Protein AF-A0A3D4BEJ5-F1 (afdb_monomer)

Solvent-accessible surf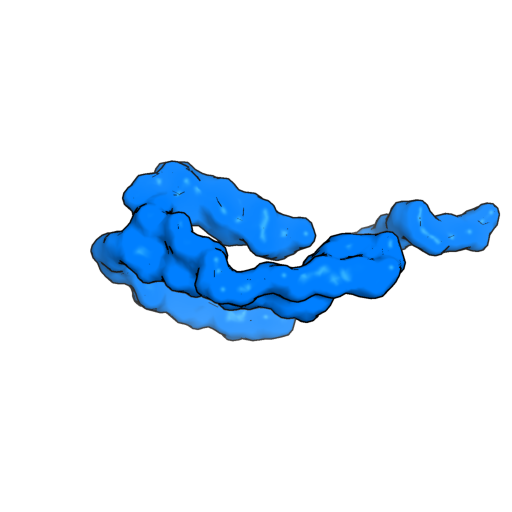ace area (backbone atoms only — not comparable to full-atom values): 4308 Å² total; per-residue (Å²): 112,67,68,59,54,52,53,52,49,32,59,74,71,67,39,49,73,47,78,79,42,78,37,72,28,97,87,69,70,69,68,48,75,42,71,48,71,49,59,87,64,44,65,71,67,51,56,78,68,70,73,88,83,87,84,88,75,87,62,94,81,60,87,125

Radius of gyration: 14.24 Å; Cα contacts (8 Å, |Δi|>4): 50; chains: 1; bounding bo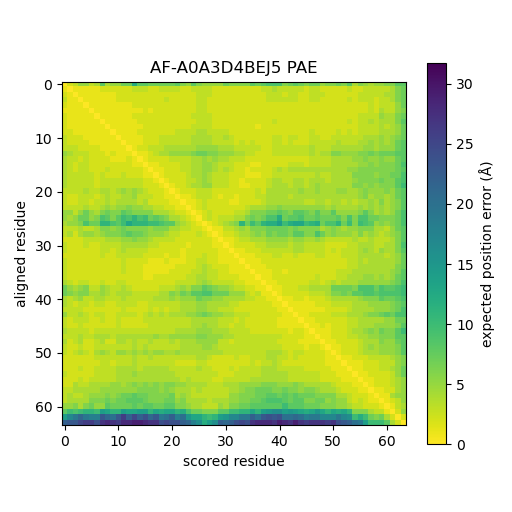x: 29×20×42 Å

pLDDT: mean 92.61, std 5.89, range [56.59, 96.44]

Mean predicted aligned error: 4.03 Å

Nearest PDB structures (foldseek):
  5u4j-assembly1_v  TM=9.812E-01  e=3.496E-05  Escherichia coli
  8p18-assembly1_6  TM=9.935E-01  e=1.590E-04  Escherichia coli K-12
  1zbt-assembly1_A  TM=9.389E-01  e=8.051E-03  Streptococcus mutans
  6gxn-assembly1_v  TM=9.393E-01  e=1.839E-02  Escherichia coli
  7nqh-assembly1_BL  TM=9.373E-01  e=6.805E-02  Homo sapiens

Structure (mmCIF, N/CA/C/O backbone):
data_AF-A0A3D4BEJ5-F1
#
_entry.id   AF-A0A3D4BEJ5-F1
#
loop_
_atom_site.group_PDB
_atom_site.id
_atom_site.type_symbol
_atom_site.label_atom_id
_atom_site.label_alt_id
_atom_site.label_comp_id
_atom_site.label_asym_id
_atom_site.label_entity_id
_atom_site.label_seq_id
_atom_site.pdbx_PDB_ins_code
_atom_site.Cartn_x
_atom_site.Cartn_y
_atom_site.Cartn_z
_atom_site.occupancy
_atom_site.B_iso_or_equiv
_atom_site.auth_seq_id
_atom_site.auth_comp_id
_atom_site.auth_asym_id
_atom_site.auth_atom_id
_atom_site.pdbx_PDB_model_num
ATOM 1 N N . MET A 1 1 ? 2.096 1.726 -8.577 1.00 89.81 1 MET A N 1
ATOM 2 C CA . MET A 1 1 ? 0.704 1.964 -9.039 1.00 89.81 1 MET A CA 1
ATOM 3 C C . MET A 1 1 ? -0.322 1.412 -8.061 1.00 89.81 1 MET A C 1
ATOM 5 O O . MET A 1 1 ? -1.114 2.204 -7.578 1.00 89.81 1 MET A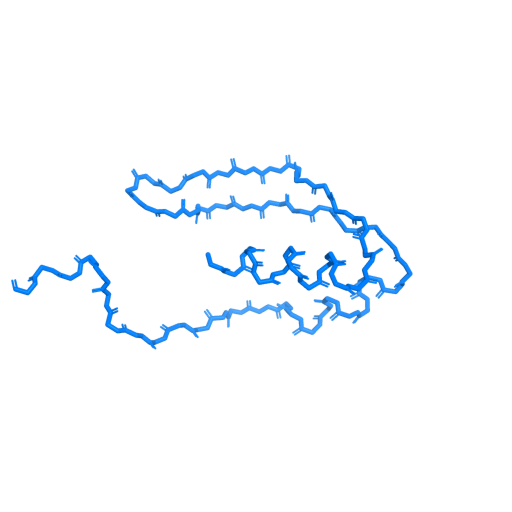 O 1
ATOM 9 N N . LEU A 1 2 ? -0.281 0.116 -7.726 1.00 93.94 2 LEU A N 1
ATOM 10 C CA . LEU A 1 2 ? -1.202 -0.493 -6.752 1.00 93.94 2 LEU A CA 1
ATOM 11 C C . LEU A 1 2 ? -1.160 0.180 -5.373 1.00 93.94 2 LEU A C 1
ATOM 13 O O . LEU A 1 2 ? -2.206 0.528 -4.851 1.00 93.94 2 LEU A O 1
ATOM 17 N N . MET A 1 3 ? 0.029 0.490 -4.842 1.00 94.19 3 MET A N 1
ATOM 18 C CA . MET A 1 3 ? 0.159 1.252 -3.587 1.00 94.19 3 MET A CA 1
ATOM 19 C C . MET A 1 3 ? -0.696 2.530 -3.578 1.00 94.19 3 MET A C 1
ATOM 21 O O . MET A 1 3 ? -1.443 2.773 -2.643 1.00 94.19 3 MET A O 1
ATOM 25 N N . ARG A 1 4 ? -0.639 3.328 -4.654 1.00 94.50 4 ARG A N 1
ATOM 26 C CA . ARG A 1 4 ? -1.406 4.577 -4.762 1.00 94.50 4 ARG A CA 1
ATOM 27 C C . ARG A 1 4 ? -2.917 4.334 -4.794 1.00 94.50 4 ARG A C 1
ATOM 29 O O . ARG A 1 4 ? -3.664 5.184 -4.329 1.00 94.50 4 ARG A O 1
ATOM 36 N N . MET A 1 5 ? -3.364 3.218 -5.374 1.00 95.62 5 MET A N 1
ATOM 37 C CA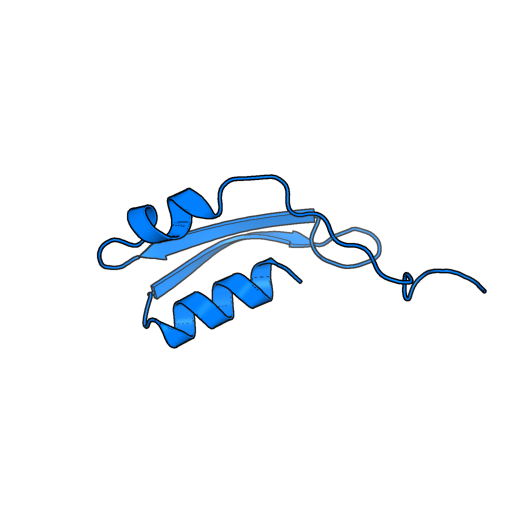 . MET A 1 5 ? -4.777 2.830 -5.364 1.00 95.62 5 MET A CA 1
ATOM 38 C C . MET A 1 5 ? -5.245 2.574 -3.929 1.00 95.62 5 MET A C 1
ATOM 40 O O . MET A 1 5 ? -6.250 3.142 -3.517 1.00 95.62 5 MET A O 1
ATOM 44 N N . TYR A 1 6 ? -4.475 1.794 -3.168 1.00 95.56 6 TYR A N 1
ATOM 45 C CA . TYR A 1 6 ? -4.795 1.460 -1.782 1.00 95.56 6 TYR A CA 1
ATOM 46 C C . TYR A 1 6 ? -4.744 2.668 -0.850 1.00 95.56 6 TYR A C 1
ATOM 48 O O . TYR A 1 6 ? -5.704 2.885 -0.124 1.00 95.56 6 TYR A O 1
ATOM 56 N N . LEU A 1 7 ? -3.702 3.503 -0.934 1.00 94.50 7 LEU A N 1
ATOM 57 C CA . LEU A 1 7 ? -3.613 4.728 -0.129 1.00 94.50 7 LEU A CA 1
ATOM 58 C C . LEU A 1 7 ? -4.812 5.653 -0.364 1.00 94.50 7 LEU A C 1
ATOM 60 O O . LEU A 1 7 ? -5.447 6.100 0.579 1.00 94.50 7 LEU A O 1
ATOM 64 N N 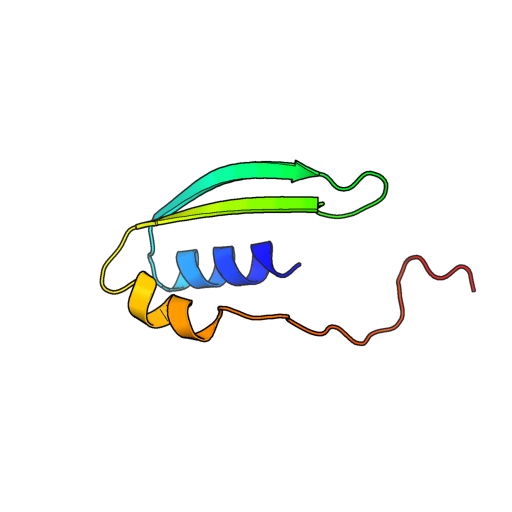. ARG A 1 8 ? -5.201 5.862 -1.628 1.00 95.44 8 ARG A N 1
ATOM 65 C CA . ARG A 1 8 ? -6.380 6.679 -1.954 1.00 95.44 8 ARG A CA 1
ATOM 66 C C . ARG A 1 8 ? -7.681 6.082 -1.440 1.00 95.44 8 ARG A C 1
ATOM 68 O O . ARG A 1 8 ? -8.575 6.824 -1.053 1.00 95.44 8 ARG A O 1
ATOM 75 N N . TRP A 1 9 ? -7.815 4.759 -1.496 1.00 95.06 9 TRP A N 1
ATOM 76 C CA . TRP A 1 9 ? -8.983 4.083 -0.947 1.00 95.06 9 TRP A CA 1
ATOM 77 C C . TRP A 1 9 ? -9.036 4.250 0.576 1.00 95.06 9 TRP A C 1
ATOM 79 O O . TRP A 1 9 ? -10.086 4.604 1.099 1.00 95.06 9 TRP A O 1
ATOM 89 N N . MET A 1 10 ? -7.904 4.093 1.266 1.00 94.81 10 MET A N 1
ATOM 90 C CA . MET A 1 10 ? -7.791 4.297 2.713 1.00 94.81 10 MET A CA 1
ATOM 91 C C . MET A 1 10 ? -8.139 5.737 3.111 1.00 94.81 10 MET A C 1
ATOM 93 O O . MET A 1 10 ? -9.012 5.925 3.953 1.00 94.81 10 MET A O 1
ATOM 97 N N . GLU A 1 11 ? -7.559 6.740 2.441 1.00 94.06 11 GLU A N 1
ATOM 98 C CA . GLU A 1 11 ? -7.882 8.162 2.647 1.00 94.06 11 GLU A CA 1
ATOM 99 C C . GLU A 1 11 ? -9.379 8.442 2.431 1.00 94.06 11 GLU A C 1
ATOM 101 O O . GLU A 1 11 ? -10.012 9.131 3.228 1.00 94.06 11 GLU A O 1
ATOM 106 N N . ALA A 1 12 ? -9.972 7.882 1.370 1.00 95.06 12 ALA A N 1
ATOM 107 C CA . ALA A 1 12 ? -11.386 8.079 1.052 1.00 95.06 12 ALA A CA 1
ATOM 108 C C . ALA A 1 12 ? -12.339 7.389 2.043 1.00 95.06 12 ALA A C 1
ATOM 110 O O . ALA A 1 12 ? -13.458 7.861 2.235 1.00 95.06 12 ALA A O 1
ATOM 111 N N . GLN A 1 13 ? -11.921 6.275 2.647 1.00 92.12 13 GLN A N 1
ATOM 112 C CA . GLN A 1 13 ? -12.678 5.572 3.688 1.00 92.12 13 GLN A CA 1
ATOM 113 C C . GLN A 1 13 ? -12.402 6.117 5.101 1.00 92.12 13 GLN A C 1
ATOM 115 O 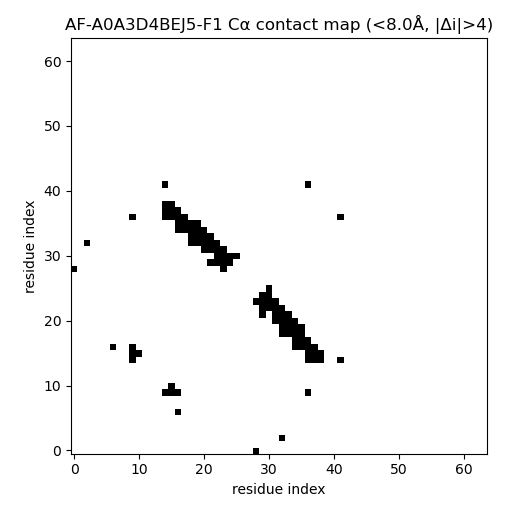O . GLN A 1 13 ? -13.077 5.715 6.044 1.00 92.12 13 GLN A O 1
ATOM 120 N N . GLY A 1 14 ? -11.444 7.039 5.257 1.00 93.62 14 GLY A N 1
ATOM 121 C CA . GLY A 1 14 ? -11.055 7.592 6.556 1.00 93.62 14 GLY A CA 1
ATOM 122 C C . GLY A 1 14 ? -10.220 6.637 7.413 1.00 93.62 14 GLY A C 1
ATOM 123 O O . GLY A 1 14 ? -10.209 6.780 8.633 1.00 93.62 14 GLY A O 1
ATOM 124 N N . TYR A 1 15 ? -9.544 5.664 6.797 1.00 95.38 15 TYR A N 1
ATOM 125 C CA . TYR A 1 15 ? -8.602 4.792 7.495 1.00 95.38 15 TYR A CA 1
ATOM 126 C C . TYR A 1 15 ? -7.290 5.525 7.778 1.00 95.38 15 TYR A C 1
ATOM 128 O O . TYR A 1 15 ? -6.755 6.210 6.904 1.00 95.38 15 TYR A O 1
ATOM 136 N N . GLU A 1 16 ? -6.748 5.337 8.980 1.00 94.38 16 GLU A N 1
ATOM 137 C CA . GLU A 1 16 ? -5.380 5.743 9.289 1.00 94.38 16 GLU A CA 1
ATOM 138 C C . GLU A 1 16 ? -4.418 4.719 8.679 1.00 94.38 16 GLU A C 1
ATOM 140 O O . GLU A 1 16 ? -4.661 3.512 8.731 1.00 94.38 16 GLU A O 1
ATOM 145 N N . HIS A 1 17 ? -3.338 5.192 8.065 1.00 93.94 17 HIS A N 1
ATOM 146 C CA . HIS A 1 17 ? -2.336 4.331 7.452 1.00 93.94 17 HIS A CA 1
ATOM 147 C C . HIS A 1 17 ? -0.921 4.808 7.784 1.00 93.94 17 HIS A C 1
ATOM 149 O O . HIS A 1 17 ? -0.644 6.011 7.752 1.00 93.94 17 HIS A O 1
ATOM 155 N N . ASP A 1 18 ? -0.012 3.871 8.031 1.00 95.12 18 ASP A N 1
ATOM 156 C CA . ASP A 1 18 ? 1.409 4.153 8.221 1.00 95.12 18 ASP A CA 1
ATOM 157 C C . ASP A 1 18 ? 2.270 3.268 7.317 1.00 95.12 18 ASP A C 1
ATOM 159 O O . ASP A 1 18 ? 1.971 2.098 7.078 1.00 95.12 18 ASP A O 1
ATOM 163 N N . THR A 1 19 ? 3.339 3.834 6.765 1.00 94.38 19 THR A N 1
ATOM 164 C CA . THR A 1 19 ? 4.247 3.096 5.879 1.00 94.38 19 THR A CA 1
ATOM 165 C C . THR A 1 19 ? 5.412 2.554 6.697 1.00 94.38 19 THR A C 1
ATOM 167 O O . THR A 1 19 ? 6.343 3.287 7.013 1.00 94.38 19 THR A O 1
ATOM 170 N N . LEU A 1 20 ? 5.374 1.255 7.000 1.0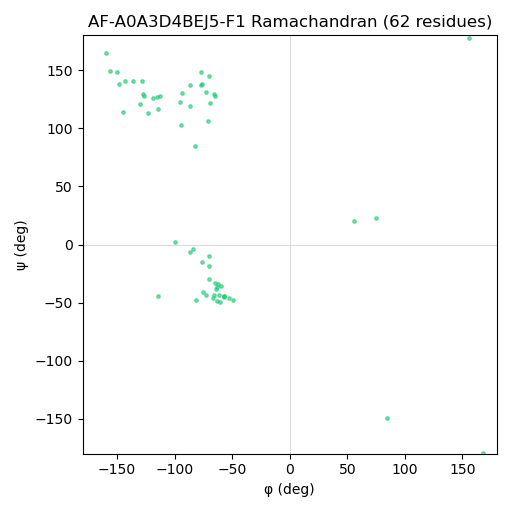0 94.38 20 LEU A N 1
ATOM 171 C CA . LEU A 1 20 ? 6.380 0.579 7.824 1.00 94.38 20 LEU A CA 1
ATOM 172 C C . LEU A 1 20 ? 7.693 0.329 7.072 1.00 94.38 20 LEU A C 1
ATOM 174 O O . LEU A 1 20 ? 8.775 0.462 7.638 1.00 94.38 20 LEU A O 1
ATOM 178 N N . ASP A 1 21 ? 7.600 -0.073 5.803 1.00 94.25 21 ASP A N 1
ATOM 179 C CA . ASP A 1 21 ? 8.761 -0.334 4.947 1.00 94.25 21 ASP A CA 1
ATOM 180 C C . ASP A 1 21 ? 8.468 0.108 3.517 1.00 94.25 21 ASP A C 1
ATOM 182 O O . ASP A 1 21 ? 7.365 -0.100 3.004 1.00 94.25 21 ASP A O 1
ATOM 186 N N . PHE A 1 22 ? 9.460 0.697 2.856 1.00 94.94 22 PHE A N 1
ATOM 187 C CA . PHE A 1 22 ? 9.333 1.172 1.485 1.00 94.94 22 PHE A CA 1
ATOM 188 C C . PHE A 1 22 ? 10.646 0.991 0.730 1.00 94.94 22 PHE A C 1
ATOM 190 O O . PHE A 1 22 ? 11.647 1.652 1.008 1.00 94.94 22 PHE A O 1
ATOM 197 N N . GLN A 1 23 ? 10.624 0.115 -0.273 1.00 95.19 23 GLN A N 1
ATOM 198 C CA . GLN A 1 23 ? 11.778 -0.202 -1.106 1.00 95.19 23 GLN A CA 1
ATOM 199 C C . GLN A 1 23 ? 11.527 0.247 -2.541 1.00 95.19 23 GLN A C 1
ATOM 201 O O . GLN A 1 23 ? 10.641 -0.261 -3.236 1.00 95.19 23 GLN A O 1
ATOM 206 N N . VAL A 1 24 ? 12.341 1.191 -3.000 1.00 94.44 24 VAL A N 1
ATOM 207 C CA . VAL A 1 24 ? 12.306 1.701 -4.374 1.00 94.44 24 VAL A CA 1
ATOM 208 C C . VAL A 1 24 ? 12.815 0.622 -5.340 1.00 94.44 24 VAL A C 1
ATOM 210 O O . VAL A 1 24 ? 13.672 -0.183 -4.983 1.00 94.44 24 VAL A O 1
ATOM 213 N N . GLY A 1 25 ? 12.243 0.559 -6.545 1.00 91.75 25 GLY A N 1
ATOM 214 C CA . GLY A 1 25 ? 12.753 -0.303 -7.616 1.00 91.75 25 GLY A CA 1
ATOM 215 C C . GLY A 1 25 ? 14.002 0.290 -8.275 1.00 91.75 25 GLY A C 1
ATOM 216 O O . GLY A 1 25 ? 14.116 1.506 -8.368 1.00 91.75 25 GLY A O 1
ATOM 217 N N . ASP A 1 26 ? 14.910 -0.559 -8.759 1.00 88.12 26 ASP A N 1
ATOM 218 C CA . ASP A 1 26 ? 16.232 -0.130 -9.251 1.00 88.12 26 ASP A CA 1
ATOM 219 C C . ASP A 1 26 ? 16.172 0.814 -10.469 1.00 88.12 26 ASP A C 1
ATOM 221 O O . ASP A 1 26 ? 16.996 1.714 -10.594 1.00 88.12 26 ASP A O 1
ATOM 225 N N . GLU A 1 27 ? 15.186 0.641 -11.354 1.00 85.19 27 GLU A N 1
ATOM 226 C CA . GLU A 1 27 ? 15.038 1.454 -12.572 1.00 85.19 27 GLU A CA 1
ATOM 227 C C . GLU A 1 27 ? 13.760 2.305 -12.550 1.00 85.19 27 GLU A C 1
ATOM 229 O O . GLU A 1 27 ? 13.781 3.500 -12.845 1.00 85.19 27 GLU A O 1
ATOM 234 N N . ALA A 1 28 ? 12.631 1.716 -12.145 1.00 88.31 28 ALA A N 1
ATOM 235 C CA . ALA A 1 28 ? 11.383 2.438 -11.944 1.00 88.31 28 ALA A CA 1
ATOM 236 C C . ALA A 1 28 ? 10.451 1.721 -10.959 1.00 88.31 28 ALA A C 1
ATOM 238 O O . ALA A 1 28 ? 10.367 0.493 -10.911 1.00 88.31 28 ALA A O 1
ATOM 239 N N . GLY A 1 29 ? 9.651 2.505 -10.235 1.00 91.25 29 GLY A N 1
ATOM 240 C CA . GLY A 1 29 ? 8.578 1.991 -9.389 1.00 91.25 29 GLY A CA 1
ATOM 241 C C . GLY A 1 29 ? 9.035 1.555 -7.997 1.00 91.25 29 GLY A C 1
ATOM 242 O O . GLY A 1 29 ? 9.916 2.160 -7.396 1.00 91.25 29 GLY A O 1
ATOM 243 N N . ILE A 1 30 ? 8.347 0.553 -7.450 1.00 93.44 30 ILE A N 1
ATOM 244 C CA . ILE A 1 30 ? 8.479 0.099 -6.060 1.00 93.44 30 ILE A CA 1
ATOM 245 C C . ILE A 1 30 ? 8.738 -1.403 -6.103 1.00 93.44 30 ILE A C 1
ATOM 247 O O . ILE A 1 30 ? 7.993 -2.123 -6.771 1.00 93.44 30 ILE A O 1
ATOM 251 N N . LYS A 1 31 ? 9.771 -1.857 -5.394 1.00 94.50 31 LYS A N 1
ATOM 252 C CA . LYS A 1 31 ? 10.130 -3.272 -5.263 1.00 94.50 31 LYS A CA 1
ATOM 253 C C . LYS A 1 31 ? 9.280 -3.968 -4.204 1.00 94.50 31 LYS A C 1
ATOM 255 O O . LYS A 1 31 ? 8.739 -5.038 -4.457 1.00 94.50 31 LYS A O 1
ATOM 260 N N . SER A 1 32 ? 9.159 -3.346 -3.034 1.00 94.50 32 SER A N 1
ATOM 261 C CA . SER A 1 32 ? 8.368 -3.832 -1.904 1.00 94.50 32 SER A CA 1
ATOM 262 C C . SER A 1 32 ? 7.853 -2.651 -1.088 1.00 94.50 32 SER A C 1
ATOM 264 O O . SER A 1 32 ? 8.502 -1.608 -1.026 1.00 94.50 32 SER A O 1
ATOM 266 N N . VAL A 1 33 ? 6.683 -2.803 -0.478 1.00 95.94 33 VAL A N 1
ATOM 267 C CA . VAL A 1 33 ? 6.127 -1.833 0.466 1.00 95.94 33 VAL A CA 1
ATOM 268 C C . VAL A 1 33 ? 5.292 -2.570 1.506 1.00 95.94 33 VAL A C 1
ATOM 270 O O . VAL A 1 33 ? 4.531 -3.474 1.153 1.00 95.94 33 VAL A O 1
ATOM 273 N N . SER A 1 34 ? 5.422 -2.166 2.765 1.00 96.25 34 SER A N 1
ATOM 274 C CA . SER A 1 34 ? 4.616 -2.645 3.888 1.00 96.25 34 SER A CA 1
ATOM 275 C C . SER A 1 34 ? 3.864 -1.462 4.484 1.00 96.25 34 SER A C 1
ATOM 277 O O . SER A 1 34 ? 4.476 -0.449 4.818 1.00 96.25 34 SER A O 1
ATOM 279 N N . ILE A 1 35 ? 2.542 -1.584 4.599 1.00 95.19 35 ILE A N 1
ATOM 280 C CA . ILE A 1 35 ? 1.657 -0.525 5.095 1.00 95.19 35 ILE A CA 1
ATOM 281 C C . ILE A 1 35 ? 0.827 -1.107 6.233 1.00 95.19 35 ILE A C 1
ATOM 283 O O . ILE A 1 35 ? 0.198 -2.153 6.064 1.00 95.19 35 ILE A O 1
ATOM 287 N N . GLU A 1 36 ? 0.836 -0.433 7.374 1.00 95.50 36 GLU A N 1
ATOM 288 C CA . GLU A 1 36 ? -0.092 -0.676 8.468 1.00 95.50 36 GLU A CA 1
ATOM 289 C C . GLU A 1 36 ? -1.357 0.149 8.244 1.00 95.50 36 GLU A C 1
ATOM 291 O O . GLU A 1 36 ? -1.287 1.301 7.822 1.00 95.50 36 GLU A O 1
ATOM 296 N N . VAL A 1 37 ? -2.521 -0.450 8.489 1.00 95.25 37 VAL A N 1
ATOM 297 C CA . VAL A 1 37 ? -3.820 0.198 8.293 1.00 95.25 37 VAL A CA 1
ATOM 298 C C . VAL A 1 37 ? -4.636 0.015 9.558 1.00 95.25 37 VAL A C 1
ATOM 300 O O . VAL A 1 37 ? -4.923 -1.119 9.953 1.00 95.25 37 VAL A O 1
ATOM 303 N N . THR A 1 38 ? -5.036 1.128 10.159 1.00 94.62 38 THR A N 1
ATOM 304 C CA . THR A 1 38 ? -5.750 1.175 11.431 1.00 94.62 38 THR A CA 1
ATOM 305 C C . THR A 1 38 ? -7.147 1.745 11.225 1.00 94.62 38 THR A C 1
ATOM 307 O O . THR A 1 38 ? -7.345 2.819 10.656 1.00 94.62 38 THR A O 1
ATOM 310 N N . GLY A 1 39 ? -8.143 0.999 11.697 1.00 93.25 39 GLY A N 1
ATOM 311 C CA . GLY A 1 39 ? -9.536 1.422 11.735 1.00 93.25 39 GLY A CA 1
ATOM 312 C C . GLY A 1 39 ? -10.505 0.247 11.760 1.00 93.25 39 GLY A C 1
ATOM 313 O O . GLY A 1 39 ? -10.116 -0.925 11.694 1.00 93.25 39 GLY A O 1
ATOM 314 N N . ASP A 1 40 ? -11.790 0.571 11.852 1.00 92.94 40 ASP A N 1
ATOM 315 C CA . ASP A 1 40 ? -12.838 -0.426 12.033 1.00 92.94 40 ASP A CA 1
ATOM 316 C C . ASP A 1 40 ? -12.959 -1.355 10.820 1.00 92.94 40 ASP A C 1
ATOM 318 O O . ASP A 1 40 ? -13.102 -0.928 9.671 1.00 92.94 40 ASP A O 1
ATOM 322 N N . TYR A 1 41 ? -12.913 -2.662 11.095 1.00 93.44 41 TYR A N 1
ATOM 323 C CA . TYR A 1 41 ? -13.034 -3.734 10.104 1.00 93.44 41 TYR A CA 1
ATOM 324 C C . TYR A 1 41 ? -12.017 -3.673 8.946 1.00 93.44 41 TYR A C 1
ATOM 326 O O . TYR A 1 41 ? -12.230 -4.335 7.928 1.00 93.44 41 TYR A O 1
ATOM 334 N N . ALA A 1 42 ? -10.890 -2.963 9.100 1.00 92.69 42 ALA A N 1
ATOM 335 C CA . ALA A 1 42 ? -9.896 -2.769 8.037 1.00 92.69 42 ALA A CA 1
ATOM 336 C C . ALA A 1 42 ? -9.429 -4.097 7.407 1.00 92.69 42 ALA A C 1
ATOM 338 O O . ALA A 1 42 ? -9.439 -4.256 6.185 1.00 92.69 42 ALA A O 1
ATOM 339 N N . TYR A 1 43 ? -9.121 -5.102 8.237 1.00 92.94 43 TYR A N 1
ATOM 340 C CA . TYR A 1 43 ? -8.746 -6.436 7.754 1.00 92.94 43 TYR A CA 1
ATOM 341 C C . TYR A 1 43 ? -9.873 -7.127 6.976 1.00 92.94 43 TYR A C 1
ATOM 343 O O . TYR A 1 43 ? -9.606 -7.815 5.998 1.00 92.94 43 TYR A O 1
ATOM 351 N N . GLY A 1 44 ? -11.133 -6.950 7.384 1.00 95.00 44 GLY A N 1
ATOM 352 C CA . GLY A 1 44 ? -12.279 -7.578 6.724 1.00 95.00 44 GLY A CA 1
ATOM 353 C C . GLY A 1 44 ? -12.425 -7.133 5.271 1.00 95.00 44 GLY A C 1
ATOM 354 O O . GLY A 1 44 ? -12.618 -7.977 4.397 1.00 95.00 44 GLY A O 1
ATOM 355 N N . TYR A 1 45 ? -12.259 -5.833 5.016 1.00 92.81 45 TYR A N 1
ATOM 356 C CA . TYR A 1 45 ? -12.291 -5.270 3.665 1.00 92.81 45 TYR A CA 1
ATOM 357 C C . TYR A 1 45 ? -11.045 -5.625 2.853 1.00 92.81 45 TYR A C 1
ATOM 359 O O . TYR A 1 45 ? -11.157 -6.018 1.699 1.00 92.81 45 TYR A O 1
ATOM 367 N N . LEU A 1 46 ? -9.855 -5.547 3.454 1.00 93.56 46 LEU A N 1
ATOM 368 C CA . LEU A 1 46 ? -8.601 -5.811 2.741 1.00 93.56 46 LEU A CA 1
ATOM 369 C C . LEU A 1 46 ? -8.335 -7.304 2.506 1.00 93.56 46 LEU A C 1
ATOM 371 O O . LEU A 1 46 ? -7.504 -7.661 1.674 1.00 93.56 46 LEU A O 1
ATOM 375 N N . LYS A 1 47 ? -9.041 -8.206 3.195 1.00 94.56 47 LYS A N 1
ATOM 376 C CA . LYS A 1 47 ? -8.864 -9.654 3.029 1.00 94.56 47 LYS A CA 1
ATOM 377 C C . LYS A 1 47 ? -9.137 -10.122 1.597 1.00 94.56 47 LYS A C 1
ATOM 379 O O . LYS A 1 47 ? -8.464 -11.043 1.139 1.00 94.56 47 LYS A O 1
ATOM 384 N N . SER A 1 48 ? -10.103 -9.520 0.896 1.00 93.19 48 SER A N 1
ATOM 385 C CA . SER A 1 48 ? -10.403 -9.867 -0.504 1.00 93.19 48 SER A CA 1
ATOM 386 C C . SER A 1 48 ? -9.321 -9.423 -1.486 1.00 93.19 48 SER A C 1
ATOM 388 O O . SER A 1 48 ? -9.240 -9.965 -2.583 1.00 93.19 48 SER A O 1
ATOM 390 N N . GLU A 1 49 ? -8.472 -8.483 -1.079 1.00 94.31 49 GLU A N 1
ATOM 391 C CA . GLU A 1 49 ? -7.394 -7.918 -1.893 1.00 94.31 49 GLU A CA 1
ATOM 392 C C . GLU A 1 49 ? -6.117 -8.776 -1.849 1.00 94.31 49 GLU A C 1
ATOM 394 O O . GLU A 1 49 ? -5.132 -8.503 -2.536 1.00 94.31 49 GLU A O 1
ATOM 399 N N . ALA A 1 50 ? -6.102 -9.842 -1.045 1.00 94.75 50 ALA A N 1
ATOM 400 C CA . ALA A 1 50 ? -4.979 -10.763 -0.975 1.00 94.75 50 ALA A CA 1
ATOM 401 C C . ALA A 1 50 ? -4.884 -11.607 -2.260 1.00 94.75 50 ALA A C 1
ATOM 403 O O . ALA A 1 50 ? -5.654 -12.544 -2.471 1.00 94.75 50 ALA A O 1
ATOM 404 N N . GLY A 1 51 ? -3.902 -11.310 -3.113 1.00 95.38 51 GLY A N 1
ATOM 405 C CA . GLY A 1 51 ? -3.669 -12.078 -4.332 1.00 95.38 51 GLY A CA 1
ATOM 406 C C . GLY A 1 51 ? -2.700 -11.428 -5.315 1.00 95.38 51 GLY A C 1
ATOM 407 O O . GLY A 1 51 ? -2.150 -10.348 -5.088 1.00 95.38 51 GLY A O 1
ATOM 408 N N . VAL A 1 52 ? -2.488 -12.113 -6.440 1.00 96.44 52 VAL A N 1
ATOM 409 C CA . VAL A 1 52 ? -1.670 -11.609 -7.549 1.00 96.44 52 VAL A CA 1
ATOM 410 C C . VAL A 1 52 ? -2.538 -10.760 -8.473 1.00 96.44 52 VAL A C 1
ATOM 412 O O . VAL A 1 52 ? -3.482 -11.251 -9.086 1.00 96.44 52 VAL A O 1
ATOM 415 N N . HIS A 1 53 ? -2.176 -9.487 -8.618 1.00 95.38 53 HIS A N 1
ATOM 416 C CA . HIS A 1 53 ? -2.869 -8.544 -9.490 1.00 95.38 53 HIS A CA 1
ATOM 417 C C . HIS A 1 53 ? -2.186 -8.476 -10.857 1.00 95.38 53 HIS A C 1
ATOM 419 O O . HIS A 1 53 ? -1.003 -8.147 -10.958 1.00 95.38 53 HIS A O 1
ATOM 425 N N . ARG A 1 54 ? -2.932 -8.762 -11.928 1.00 95.81 54 ARG A N 1
ATOM 426 C CA . ARG A 1 54 ? -2.413 -8.745 -13.302 1.00 95.81 54 ARG A CA 1
ATOM 427 C C . ARG A 1 54 ? -2.648 -7.385 -13.965 1.00 95.81 54 ARG A C 1
ATOM 429 O O . ARG A 1 54 ? -3.775 -6.907 -14.011 1.00 95.81 54 ARG A O 1
ATOM 436 N N . LEU A 1 55 ? -1.600 -6.811 -14.557 1.00 94.12 55 LEU A N 1
ATOM 437 C CA . LEU A 1 55 ? -1.669 -5.604 -15.386 1.00 94.12 55 LEU A CA 1
ATOM 438 C C . LEU A 1 55 ? -1.331 -5.951 -16.839 1.00 94.12 55 LEU A C 1
ATOM 440 O O . LEU A 1 55 ? -0.277 -6.522 -17.105 1.00 94.12 55 LEU A O 1
ATOM 444 N N . VAL A 1 56 ? -2.195 -5.566 -17.778 1.00 95.50 56 VAL A N 1
ATOM 445 C CA . VAL A 1 56 ? -1.939 -5.671 -19.222 1.00 95.50 56 VAL A CA 1
ATOM 446 C C . VAL A 1 56 ? -2.083 -4.281 -19.829 1.00 95.50 56 VAL A C 1
ATOM 448 O O . VAL A 1 56 ? -3.167 -3.705 -19.810 1.00 95.50 56 VAL A O 1
ATOM 451 N N . ARG A 1 57 ? -0.974 -3.725 -20.319 1.00 93.88 57 ARG A N 1
ATOM 452 C CA . ARG A 1 57 ? -0.908 -2.446 -21.040 1.00 93.88 57 ARG A CA 1
ATOM 453 C C . ARG A 1 57 ? 0.381 -2.384 -21.859 1.00 93.88 57 ARG A C 1
ATOM 455 O O . ARG A 1 57 ? 1.310 -3.134 -21.572 1.00 93.88 57 ARG A O 1
ATOM 462 N N . ILE A 1 58 ? 0.458 -1.451 -22.803 1.00 92.38 58 ILE A N 1
ATOM 463 C CA . ILE A 1 58 ? 1.719 -1.117 -23.479 1.00 92.38 58 ILE A CA 1
ATOM 464 C C . ILE A 1 58 ? 2.669 -0.495 -22.446 1.00 92.38 58 ILE A C 1
ATOM 466 O O . ILE A 1 58 ? 2.262 0.383 -21.673 1.00 92.38 58 ILE A O 1
ATOM 470 N N . SER A 1 59 ? 3.904 -0.996 -22.377 1.00 90.81 59 SER A N 1
ATOM 471 C CA . SER A 1 59 ? 4.896 -0.489 -21.429 1.00 90.81 59 SER A CA 1
ATOM 472 C C . SER A 1 59 ? 5.389 0.889 -21.882 1.00 90.81 59 SER A C 1
ATOM 474 O O . SER A 1 59 ? 5.772 1.033 -23.038 1.00 90.81 59 SER A O 1
ATOM 476 N N . PRO A 1 60 ? 5.435 1.900 -20.995 1.00 88.69 60 PRO A N 1
ATOM 477 C CA . PRO A 1 60 ? 6.060 3.183 -21.319 1.00 88.69 60 PRO A CA 1
ATOM 478 C C . PRO A 1 60 ? 7.592 3.087 -21.427 1.00 88.69 60 PRO A C 1
ATOM 480 O O . PRO A 1 60 ? 8.224 4.050 -21.839 1.00 88.69 60 PRO A O 1
ATOM 483 N N . PHE A 1 61 ? 8.178 1.951 -21.033 1.00 87.62 61 PHE A N 1
ATOM 484 C CA . PHE A 1 61 ? 9.610 1.659 -21.144 1.00 87.62 61 PHE A CA 1
ATOM 485 C C . PHE A 1 61 ? 9.934 0.785 -22.361 1.00 87.62 61 PHE A C 1
ATOM 487 O O . PHE A 1 61 ? 11.080 0.383 -22.535 1.00 87.62 61 PHE A O 1
ATOM 494 N N . ASP A 1 62 ? 8.929 0.442 -23.172 1.00 85.94 62 ASP A N 1
ATOM 495 C CA . ASP A 1 62 ? 9.169 -0.273 -24.420 1.00 85.94 62 ASP A CA 1
ATOM 496 C C . ASP A 1 62 ? 9.888 0.669 -25.394 1.00 85.94 62 ASP A C 1
ATOM 498 O O . ASP A 1 62 ? 9.406 1.770 -25.675 1.00 85.94 62 ASP A O 1
ATOM 502 N N . SER A 1 63 ? 11.072 0.266 -25.852 1.00 70.31 63 SER A N 1
ATOM 503 C CA . SER A 1 63 ? 11.855 1.017 -26.837 1.00 70.31 63 SER A CA 1
ATOM 504 C C . SER A 1 63 ? 11.309 0.683 -28.222 1.00 70.31 63 SER A C 1
ATOM 506 O O . SER A 1 63 ? 11.783 -0.255 -28.857 1.00 70.31 63 SER A O 1
ATOM 508 N N . ALA A 1 64 ? 10.254 1.387 -28.633 1.00 56.59 64 ALA A N 1
ATOM 509 C CA . ALA A 1 64 ? 9.714 1.295 -29.990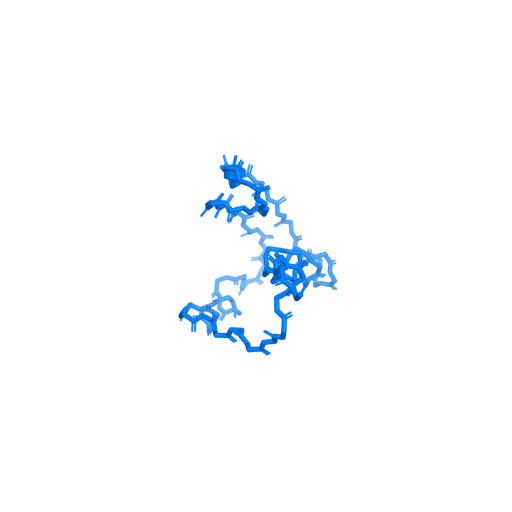 1.00 56.59 64 ALA A CA 1
ATOM 510 C C . ALA A 1 64 ? 10.724 1.771 -31.046 1.00 56.59 64 ALA A C 1
ATOM 512 O O . ALA A 1 64 ? 11.472 2.736 -30.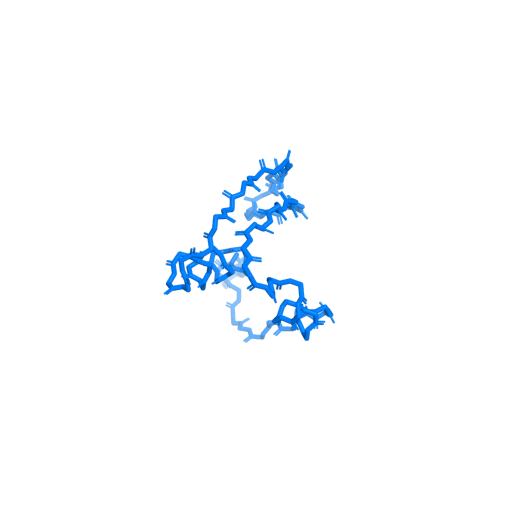758 1.00 56.59 64 ALA A O 1
#

Sequence (64 aa):
MLMRMYLRWMEAQGYEHDTLDFQVGDEAGIKSVSIEVTGDYAYGYLKSEAGVHRLVRISPFDSA

Foldseek 3Di:
DVVVVVVVVCVVVVKDKDWPDWAADPPHDTPDTDMDIDDDCPCVVCVVVPDDDDDDDDDPPDPD

Secondary structure (DSSP, 8-state):
-HHHHHHHHHHHHT-EEEEEEEEE-SSSSEEEEEEEEESTTHHHHHGGG-SPPP--S--TT---